Protein AF-A0A1F5S693-F1 (afdb_monome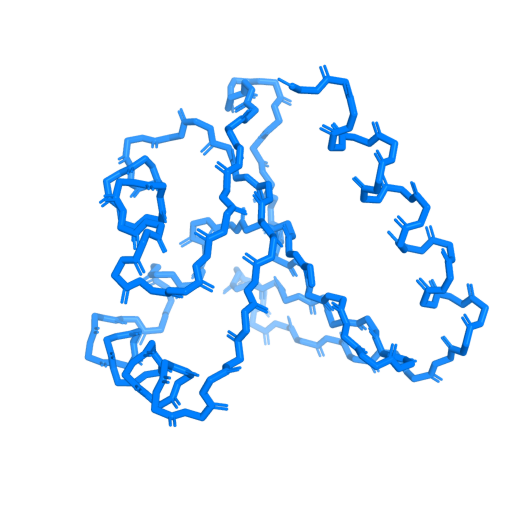r_lite)

Organism: NCBI:txid1797985

Radius of gyration: 13.43 Å; chains: 1; bounding box: 34×30×32 Å

Foldseek 3Di:
DKADAPLCCVQVDDVSVVVVLVVCVVVVPAEEYEYAPDPCCVVPPDVCQVVSNYDYDYDHCVVDRDQWMWDQDDQWIWTGRSVVRDIDIDRHNVVSVVVVVVVVVVVVVD

Secondary structure (DSSP, 8-state):
-EE--THHHHHHHHHHHHHHHHHHHHTT--EEEEEE--HHHIIIIITTTTTTTEEEEEE-TTT---SSEEEEETTEEEEEETTTTEEEEEE-HHHHHHHHHHHHHHHHT-

Structure (mmCIF, N/CA/C/O backbone):
data_AF-A0A1F5S693-F1
#
_entry.id   AF-A0A1F5S693-F1
#
loop_
_atom_site.group_PDB
_atom_site.id
_atom_site.type_symbol
_atom_site.label_atom_id
_atom_site.label_alt_id
_atom_site.label_comp_id
_atom_site.label_asym_id
_atom_site.label_entity_id
_atom_site.label_seq_id
_atom_site.pdbx_PDB_ins_code
_atom_site.Cartn_x
_atom_site.Cartn_y
_atom_site.Cartn_z
_atom_site.occupancy
_atom_site.B_iso_or_equiv
_atom_site.auth_seq_id
_atom_site.auth_comp_id
_atom_site.auth_asym_id
_atom_site.auth_atom_id
_atom_site.pdbx_PDB_model_num
ATOM 1 N N . MET A 1 1 ? -3.173 -5.697 2.435 1.00 96.06 1 MET A N 1
ATOM 2 C CA . MET A 1 1 ? -3.750 -4.719 1.483 1.00 96.06 1 MET A CA 1
ATOM 3 C C . MET A 1 1 ? -2.891 -3.475 1.519 1.00 96.06 1 MET A C 1
ATOM 5 O O . MET A 1 1 ? -2.266 -3.256 2.549 1.00 96.06 1 MET A O 1
ATOM 9 N N . ALA A 1 2 ? -2.819 -2.709 0.436 1.00 96.88 2 ALA A N 1
ATOM 10 C CA . ALA A 1 2 ? -1.931 -1.557 0.364 1.00 96.88 2 ALA A CA 1
ATOM 11 C C . ALA A 1 2 ? -2.522 -0.409 -0.460 1.00 96.88 2 ALA A C 1
ATOM 13 O O . ALA A 1 2 ? -3.052 -0.640 -1.545 1.00 96.88 2 ALA A O 1
ATOM 14 N N . PHE A 1 3 ? -2.363 0.817 0.018 1.00 97.25 3 PHE A N 1
ATOM 15 C CA . PHE A 1 3 ? -2.405 2.023 -0.802 1.00 97.25 3 PHE A CA 1
ATOM 16 C C . PHE A 1 3 ? -0.962 2.371 -1.146 1.00 97.25 3 PHE A C 1
ATOM 18 O O . PHE A 1 3 ? -0.227 2.852 -0.288 1.00 97.25 3 PHE A O 1
ATOM 25 N N . ALA A 1 4 ? -0.531 2.031 -2.358 1.00 94.94 4 ALA A N 1
ATOM 26 C CA . ALA A 1 4 ? 0.864 2.141 -2.764 1.00 94.94 4 ALA A CA 1
ATOM 27 C C . ALA A 1 4 ? 1.199 3.563 -3.215 1.00 94.94 4 ALA A C 1
ATOM 29 O O . ALA A 1 4 ? 0.428 4.181 -3.949 1.00 94.94 4 ALA A O 1
ATOM 30 N N . SER A 1 5 ? 2.378 4.044 -2.826 1.00 94.69 5 SER A N 1
ATOM 31 C CA . SER A 1 5 ? 2.906 5.333 -3.276 1.00 94.69 5 SER A CA 1
ATOM 32 C C . SER A 1 5 ? 4.197 5.146 -4.068 1.00 94.69 5 SER A C 1
ATOM 34 O O . SER A 1 5 ? 4.873 4.119 -3.986 1.00 94.69 5 SER A O 1
ATOM 36 N N . GLU A 1 6 ? 4.574 6.171 -4.823 1.00 92.75 6 GLU A N 1
ATOM 37 C CA . GLU A 1 6 ? 5.881 6.231 -5.479 1.00 92.75 6 GLU A CA 1
ATOM 38 C C . GLU A 1 6 ? 7.047 6.326 -4.487 1.00 92.75 6 GLU A C 1
ATOM 40 O O . GLU A 1 6 ? 8.174 5.938 -4.808 1.00 92.75 6 GLU A O 1
ATOM 45 N N . GLY A 1 7 ? 6.772 6.808 -3.270 1.00 92.00 7 GLY A N 1
ATOM 46 C CA . GLY A 1 7 ? 7.778 7.091 -2.253 1.00 92.00 7 GLY A CA 1
ATOM 47 C C . GLY A 1 7 ? 8.646 5.883 -1.909 1.00 92.00 7 GLY A C 1
ATOM 48 O O . GLY A 1 7 ? 9.854 6.042 -1.764 1.00 92.00 7 GLY A O 1
ATOM 49 N N . PHE A 1 8 ? 8.072 4.676 -1.872 1.00 91.38 8 PHE A N 1
ATOM 50 C CA . PHE A 1 8 ? 8.824 3.457 -1.568 1.00 91.38 8 PHE A CA 1
ATOM 51 C C . PHE A 1 8 ? 9.960 3.215 -2.566 1.00 91.38 8 PHE A C 1
ATOM 53 O O . PHE A 1 8 ? 11.114 3.049 -2.171 1.00 91.38 8 PHE A O 1
ATOM 60 N N . TYR A 1 9 ? 9.652 3.229 -3.866 1.00 89.69 9 TYR A N 1
ATOM 61 C CA . TYR A 1 9 ? 10.653 2.982 -4.905 1.00 89.69 9 TYR A CA 1
ATOM 62 C C . TYR A 1 9 ? 11.675 4.117 -4.994 1.00 89.69 9 TYR A C 1
ATOM 64 O O . TYR A 1 9 ? 12.858 3.847 -5.198 1.00 89.69 9 TYR A O 1
ATOM 72 N N . ASN A 1 10 ? 11.227 5.361 -4.808 1.00 91.19 10 ASN A N 1
ATOM 73 C CA . ASN A 1 10 ? 12.094 6.535 -4.867 1.00 91.19 10 ASN A CA 1
ATOM 74 C C . ASN A 1 10 ? 13.071 6.594 -3.687 1.00 91.19 10 ASN A C 1
ATOM 76 O O . ASN A 1 10 ? 14.225 6.968 -3.875 1.00 91.19 10 ASN A O 1
ATOM 80 N N . LYS A 1 11 ? 12.626 6.225 -2.479 1.00 93.31 11 LYS A N 1
ATOM 81 C CA . LYS A 1 11 ? 13.419 6.380 -1.254 1.00 93.31 11 LYS A CA 1
ATOM 82 C C . LYS A 1 11 ? 14.290 5.171 -0.936 1.00 93.31 11 LYS A C 1
ATOM 84 O O . LYS A 1 11 ? 15.431 5.346 -0.527 1.00 93.31 11 LYS A O 1
ATOM 89 N N . MET A 1 12 ? 13.774 3.957 -1.127 1.00 90.12 12 MET A N 1
ATOM 90 C CA . MET A 1 12 ? 14.490 2.736 -0.734 1.00 90.12 12 MET A CA 1
ATOM 91 C C . MET A 1 12 ? 15.514 2.274 -1.775 1.00 90.12 12 MET A C 1
ATOM 93 O O . MET A 1 12 ? 16.395 1.474 -1.470 1.00 90.12 12 MET A O 1
ATOM 97 N N . GLY A 1 13 ? 15.399 2.756 -3.012 1.00 89.62 13 GLY A N 1
ATOM 98 C CA . GLY A 1 13 ? 16.264 2.340 -4.105 1.00 89.62 13 GLY A CA 1
ATOM 99 C C . GLY A 1 13 ? 15.918 0.958 -4.669 1.00 89.62 13 GLY A C 1
ATOM 100 O O . GLY A 1 13 ? 15.102 0.191 -4.149 1.00 89.62 13 GLY A O 1
ATOM 101 N N . ARG A 1 14 ? 16.535 0.649 -5.813 1.00 88.25 14 ARG A N 1
ATOM 102 C CA . ARG A 1 14 ? 16.198 -0.530 -6.620 1.00 88.25 14 ARG A CA 1
ATOM 103 C C . ARG A 1 14 ? 16.554 -1.847 -5.935 1.00 88.25 14 ARG A C 1
ATOM 105 O O . ARG A 1 14 ? 15.740 -2.765 -5.960 1.00 88.25 14 ARG A O 1
ATOM 112 N N . GLU A 1 15 ? 17.755 -1.937 -5.375 1.00 92.31 15 GLU A N 1
ATOM 113 C CA . GLU A 1 15 ? 18.277 -3.171 -4.783 1.00 92.31 15 GLU A CA 1
ATOM 114 C C . GLU A 1 15 ? 17.399 -3.630 -3.618 1.00 92.31 15 GLU A C 1
ATOM 116 O O . GLU A 1 15 ? 16.876 -4.745 -3.642 1.00 92.31 15 GLU A O 1
ATOM 121 N N . PHE A 1 16 ? 17.123 -2.723 -2.676 1.00 93.06 16 PHE A N 1
ATOM 122 C CA . PHE A 1 16 ? 16.229 -2.997 -1.557 1.00 93.06 16 PHE A CA 1
ATOM 123 C C . PHE A 1 16 ? 14.829 -3.400 -2.029 1.00 93.06 16 PHE A C 1
ATOM 125 O O . PHE A 1 16 ? 14.259 -4.371 -1.531 1.00 93.06 16 PHE A O 1
ATOM 132 N N . ALA A 1 17 ? 14.258 -2.676 -2.998 1.00 90.88 17 ALA A N 1
ATOM 133 C CA . ALA A 1 17 ? 12.920 -2.972 -3.499 1.00 90.88 17 ALA A CA 1
ATOM 134 C C . ALA A 1 17 ? 12.836 -4.368 -4.143 1.00 90.88 17 ALA A C 1
ATOM 136 O O . ALA A 1 17 ? 11.871 -5.098 -3.908 1.00 90.88 17 ALA A O 1
ATOM 137 N N . GLU A 1 18 ? 13.831 -4.756 -4.945 1.00 91.38 18 GLU A N 1
ATOM 138 C CA . GLU A 1 18 ? 13.883 -6.076 -5.583 1.00 91.38 18 GLU A CA 1
ATOM 139 C C . GLU A 1 18 ? 14.063 -7.201 -4.558 1.00 91.38 18 GLU A C 1
ATOM 141 O O . GLU A 1 18 ? 13.363 -8.213 -4.622 1.00 91.38 18 GLU A O 1
ATOM 146 N N . ASP A 1 19 ? 14.952 -7.014 -3.589 1.00 94.25 19 ASP A N 1
ATOM 147 C CA . ASP A 1 19 ? 15.204 -7.961 -2.506 1.00 94.25 19 ASP A CA 1
ATOM 148 C C . ASP A 1 19 ? 13.980 -8.134 -1.581 1.00 94.25 19 ASP A C 1
ATOM 150 O O . ASP A 1 19 ? 13.537 -9.258 -1.322 1.00 94.25 19 ASP A O 1
ATOM 154 N N . TYR A 1 20 ? 13.322 -7.037 -1.190 1.00 93.00 20 TYR A N 1
ATOM 155 C CA . TYR A 1 20 ? 12.048 -7.077 -0.463 1.00 93.00 20 TYR A CA 1
ATOM 156 C C . TYR A 1 20 ? 10.978 -7.881 -1.214 1.00 93.00 20 TYR A C 1
ATOM 158 O O . TYR A 1 20 ? 10.315 -8.743 -0.629 1.00 93.00 20 TYR A O 1
ATOM 166 N N . LEU A 1 21 ? 10.817 -7.638 -2.519 1.00 91.44 21 LEU A N 1
ATOM 167 C CA . LEU A 1 21 ? 9.834 -8.349 -3.335 1.00 91.44 21 LEU A CA 1
ATOM 168 C C . LEU A 1 21 ? 10.160 -9.842 -3.447 1.00 91.44 21 LEU A C 1
ATOM 170 O O . LEU A 1 21 ? 9.253 -10.661 -3.284 1.00 91.44 21 LEU A O 1
ATOM 174 N N . LYS A 1 22 ? 11.434 -10.204 -3.650 1.00 93.06 22 LYS A N 1
ATOM 175 C CA . LYS A 1 22 ? 11.892 -11.603 -3.662 1.00 93.06 22 LYS A CA 1
ATOM 176 C C . LYS A 1 22 ? 11.562 -12.305 -2.350 1.00 93.06 22 LYS A C 1
ATOM 178 O O . LYS A 1 22 ? 10.965 -13.381 -2.370 1.00 93.06 22 LYS A O 1
ATOM 183 N N . ARG A 1 23 ? 11.883 -11.684 -1.208 1.00 95.81 23 ARG A N 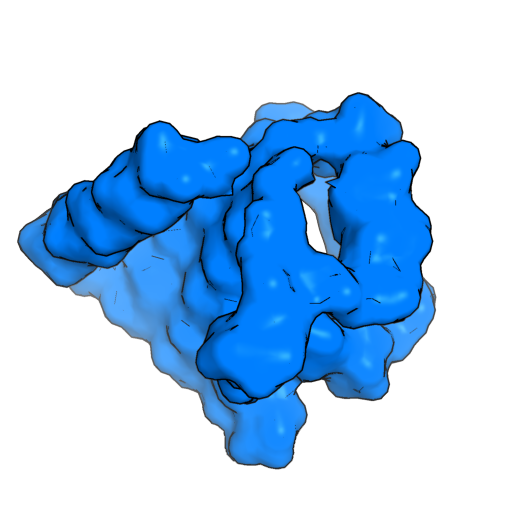1
ATOM 184 C CA . ARG A 1 23 ? 11.535 -12.225 0.113 1.00 95.81 23 ARG A CA 1
ATOM 185 C C . ARG A 1 23 ? 10.032 -12.408 0.274 1.00 95.81 23 ARG A C 1
ATOM 187 O O . ARG A 1 23 ? 9.602 -13.457 0.743 1.00 95.81 23 ARG A O 1
ATOM 194 N N . ARG A 1 24 ? 9.223 -11.420 -0.113 1.00 94.44 24 ARG A N 1
ATOM 195 C CA . ARG A 1 24 ? 7.762 -11.499 0.030 1.00 94.44 24 ARG A CA 1
ATOM 196 C C . ARG A 1 24 ? 7.163 -12.638 -0.797 1.00 94.44 24 ARG A C 1
ATOM 198 O O . ARG A 1 24 ? 6.316 -13.369 -0.290 1.00 94.44 24 ARG A O 1
ATOM 205 N N . VAL A 1 25 ? 7.620 -12.800 -2.041 1.00 93.94 25 VAL A N 1
ATOM 206 C CA . VAL A 1 25 ? 7.186 -13.893 -2.926 1.00 93.94 25 VAL A CA 1
ATOM 207 C C . VAL A 1 25 ? 7.622 -15.246 -2.373 1.00 93.94 25 VAL A C 1
ATOM 209 O O . VAL A 1 25 ? 6.795 -16.143 -2.279 1.00 93.94 25 VAL A O 1
ATOM 212 N N . LYS A 1 26 ? 8.877 -15.375 -1.921 1.00 95.69 26 LYS A N 1
ATOM 213 C CA . LYS A 1 26 ? 9.391 -16.605 -1.293 1.00 95.69 26 LYS A CA 1
ATOM 214 C C . LYS A 1 26 ? 8.561 -17.035 -0.078 1.00 95.69 26 LYS A C 1
ATOM 216 O O . LYS A 1 26 ? 8.387 -18.224 0.147 1.00 95.69 26 LYS A O 1
ATOM 221 N N . ASN A 1 27 ? 8.042 -16.074 0.686 1.00 95.12 27 ASN A N 1
ATOM 222 C CA . ASN A 1 27 ? 7.181 -16.330 1.842 1.00 95.12 27 ASN A CA 1
ATOM 223 C C . ASN A 1 27 ? 5.690 -16.496 1.484 1.00 95.12 27 ASN A C 1
ATOM 225 O O . ASN A 1 27 ? 4.863 -16.558 2.387 1.00 95.12 27 ASN A O 1
ATOM 229 N N . ASN A 1 28 ? 5.327 -16.547 0.195 1.00 94.19 28 ASN A N 1
ATOM 230 C CA . ASN A 1 28 ? 3.947 -16.691 -0.281 1.00 94.19 28 ASN A CA 1
ATOM 231 C C . ASN A 1 28 ? 2.973 -15.672 0.333 1.00 94.19 28 ASN A C 1
ATOM 233 O O . ASN A 1 28 ? 1.855 -16.016 0.705 1.00 94.19 28 ASN A O 1
ATOM 237 N N . ILE A 1 29 ? 3.388 -14.406 0.448 1.00 93.12 29 ILE A N 1
ATOM 238 C CA . ILE A 1 29 ? 2.555 -13.347 1.035 1.00 93.12 29 ILE A CA 1
ATOM 239 C C . ILE A 1 29 ? 1.829 -12.588 -0.091 1.00 93.12 29 ILE A C 1
ATOM 241 O O . ILE A 1 29 ? 2.443 -11.710 -0.724 1.00 93.12 29 ILE A O 1
ATOM 245 N N . PRO A 1 30 ? 0.537 -12.875 -0.356 1.00 93.75 30 PRO A N 1
ATOM 246 C CA . PRO A 1 30 ? -0.215 -12.185 -1.390 1.00 93.75 30 PRO A CA 1
ATOM 247 C C . PRO A 1 30 ? -0.571 -10.758 -0.966 1.00 93.75 30 PRO A C 1
ATOM 249 O O . PRO A 1 30 ? -0.824 -10.474 0.207 1.00 93.75 30 PRO A O 1
ATOM 252 N N . VAL A 1 31 ? -0.633 -9.840 -1.931 1.00 94.19 31 VAL A N 1
ATOM 253 C CA . VAL A 1 31 ? -0.997 -8.438 -1.672 1.00 94.19 31 VAL A CA 1
ATOM 254 C C . VAL A 1 31 ? -2.088 -7.972 -2.625 1.00 94.19 31 VAL A C 1
ATOM 256 O O . VAL A 1 31 ? -1.963 -8.097 -3.838 1.00 94.19 31 VAL A O 1
ATOM 259 N N . ARG A 1 32 ? -3.135 -7.351 -2.079 1.00 96.19 32 ARG A N 1
ATOM 260 C CA . ARG A 1 32 ? -4.044 -6.486 -2.843 1.00 96.19 32 ARG A CA 1
ATOM 261 C C . ARG A 1 32 ? -3.598 -5.038 -2.711 1.00 96.19 32 ARG A C 1
ATOM 263 O O . ARG A 1 32 ? -3.349 -4.613 -1.584 1.00 96.19 32 ARG A O 1
ATOM 270 N N . GLY A 1 33 ? -3.475 -4.313 -3.819 1.00 95.94 33 GLY A N 1
ATOM 271 C CA . GLY A 1 33 ? -2.947 -2.946 -3.818 1.00 95.94 33 GLY A CA 1
ATOM 272 C C . GLY A 1 33 ? -3.733 -1.976 -4.698 1.00 95.94 33 GLY A C 1
ATOM 273 O O . GLY A 1 33 ? -4.064 -2.309 -5.827 1.00 95.94 33 GLY A O 1
ATOM 274 N N . ILE A 1 34 ? -3.997 -0.771 -4.214 1.00 96.94 34 ILE A N 1
ATOM 275 C CA . ILE A 1 34 ? -4.477 0.342 -5.039 1.00 96.94 34 ILE A CA 1
ATOM 276 C C . ILE A 1 34 ? -3.297 1.285 -5.237 1.00 96.94 34 ILE A C 1
ATOM 278 O O . ILE A 1 34 ? -2.620 1.624 -4.267 1.00 96.94 34 ILE A O 1
ATOM 282 N N . ALA A 1 35 ? -3.030 1.674 -6.478 1.00 95.81 35 ALA A N 1
ATOM 283 C CA . ALA A 1 35 ? -1.911 2.544 -6.822 1.00 95.81 35 ALA A CA 1
ATOM 284 C C . ALA A 1 35 ? -2.377 3.665 -7.763 1.00 95.81 35 ALA A C 1
ATOM 286 O O . ALA A 1 35 ? -3.163 3.394 -8.671 1.00 95.81 35 ALA A O 1
ATOM 287 N N . PRO A 1 36 ? -1.903 4.909 -7.605 1.00 95.88 36 PRO A N 1
ATOM 288 C CA . PRO A 1 36 ? -2.092 5.935 -8.622 1.00 95.88 36 PRO A CA 1
ATOM 289 C C . PRO A 1 36 ? -1.562 5.453 -9.981 1.00 95.88 36 PRO A C 1
ATOM 291 O O . PRO A 1 36 ? -0.496 4.842 -10.050 1.00 95.88 36 PRO A O 1
ATOM 294 N N . ALA A 1 37 ? -2.294 5.737 -11.059 1.00 94.06 37 ALA A N 1
ATOM 295 C CA . ALA A 1 37 ? -1.923 5.429 -12.443 1.00 94.06 37 ALA A CA 1
ATOM 296 C C . ALA A 1 37 ? -0.777 6.335 -12.936 1.00 94.06 37 ALA A C 1
ATOM 298 O O . ALA A 1 37 ? -0.940 7.135 -13.860 1.00 94.06 37 ALA A O 1
ATOM 299 N N . THR A 1 38 ? 0.366 6.307 -12.259 1.00 92.50 38 THR A N 1
ATOM 300 C CA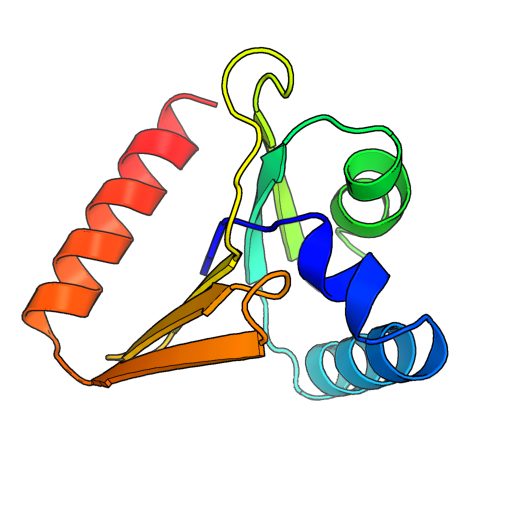 . THR A 1 38 ? 1.595 6.957 -12.717 1.00 92.50 38 THR A CA 1
ATOM 301 C C . THR A 1 38 ? 2.404 5.979 -13.556 1.00 92.50 38 THR A C 1
ATOM 303 O O . THR A 1 38 ? 2.302 4.762 -13.387 1.00 92.50 38 THR A O 1
ATOM 306 N N . GLU A 1 39 ? 3.249 6.490 -14.452 1.00 91.00 39 GLU A N 1
ATOM 307 C CA . GLU A 1 39 ? 4.070 5.628 -15.308 1.00 91.00 39 GLU A CA 1
ATOM 308 C C . GLU A 1 39 ? 4.942 4.665 -14.482 1.00 91.00 39 GLU A C 1
ATOM 310 O O . GLU A 1 39 ? 5.067 3.477 -14.808 1.00 91.00 39 GLU A O 1
ATOM 315 N N . MET A 1 40 ? 5.506 5.149 -13.369 1.00 88.50 40 MET A N 1
ATOM 316 C CA . MET A 1 40 ? 6.352 4.330 -12.509 1.00 88.50 40 MET A CA 1
ATOM 317 C C . MET A 1 40 ? 5.568 3.192 -11.852 1.00 88.50 40 MET A C 1
ATOM 319 O O . MET A 1 40 ? 6.020 2.042 -11.904 1.00 88.50 40 MET A O 1
ATOM 323 N N . LEU A 1 41 ? 4.410 3.473 -11.250 1.00 87.56 41 LEU A N 1
ATOM 324 C CA . LEU A 1 41 ? 3.621 2.448 -10.563 1.00 87.56 41 LEU A CA 1
ATOM 325 C C . LEU A 1 41 ? 2.973 1.481 -11.553 1.00 87.56 41 LEU A C 1
ATOM 327 O O . LEU A 1 41 ? 2.984 0.273 -11.317 1.00 87.56 41 LEU A O 1
ATOM 331 N N . GLU A 1 42 ? 2.540 1.945 -12.720 1.00 87.50 42 GLU A N 1
ATOM 332 C CA . GLU A 1 42 ? 2.083 1.054 -13.788 1.00 87.50 42 GLU A CA 1
ATOM 333 C C . GLU A 1 42 ? 3.174 0.040 -14.174 1.00 87.50 42 GLU A C 1
ATOM 335 O O . GLU A 1 42 ? 2.961 -1.178 -14.173 1.00 87.50 42 GLU A O 1
ATOM 340 N N . LYS A 1 43 ? 4.401 0.518 -14.412 1.00 86.12 43 LYS A N 1
ATOM 341 C CA . LYS A 1 43 ? 5.522 -0.325 -14.849 1.00 86.12 43 LYS A CA 1
ATOM 342 C C . LYS A 1 43 ? 6.073 -1.239 -13.751 1.00 86.12 43 LYS A C 1
ATOM 344 O O . LYS A 1 43 ? 6.421 -2.390 -14.025 1.00 86.12 43 LYS A O 1
ATOM 349 N N . LYS A 1 44 ? 6.228 -0.728 -12.527 1.00 81.38 44 LYS A N 1
ATOM 350 C CA . LYS A 1 44 ? 6.916 -1.421 -11.419 1.00 81.38 44 LYS A CA 1
ATOM 351 C C . LYS A 1 44 ? 5.963 -2.189 -10.510 1.00 81.38 44 LYS A C 1
ATOM 353 O O . LYS A 1 44 ? 6.370 -3.201 -9.933 1.00 81.38 44 LYS A O 1
ATOM 358 N N . PHE A 1 45 ? 4.719 -1.729 -10.388 1.00 78.81 45 PHE A N 1
ATOM 359 C CA . PHE A 1 45 ? 3.749 -2.244 -9.430 1.00 78.81 45 PHE A CA 1
ATOM 360 C C . PHE A 1 45 ? 2.658 -3.090 -10.097 1.00 78.81 45 PHE A C 1
ATOM 362 O O . PHE A 1 45 ? 2.468 -4.224 -9.661 1.00 78.81 45 PHE A O 1
ATOM 369 N N . ILE A 1 46 ? 2.000 -2.584 -11.150 1.00 77.38 46 ILE A N 1
ATOM 370 C CA . ILE A 1 46 ? 0.803 -3.205 -11.756 1.00 77.38 46 ILE A CA 1
ATOM 371 C C . ILE A 1 46 ? 1.169 -4.283 -12.780 1.00 77.38 46 ILE A C 1
ATOM 373 O O . ILE A 1 46 ? 0.735 -5.429 -12.659 1.00 77.38 46 ILE A O 1
ATOM 377 N N . ARG A 1 47 ? 2.046 -3.985 -13.748 1.00 82.56 47 ARG A N 1
ATOM 378 C CA . ARG A 1 47 ? 2.452 -4.960 -14.787 1.00 82.56 47 ARG A CA 1
ATOM 379 C C . ARG A 1 47 ? 3.152 -6.209 -14.241 1.00 82.56 47 ARG A C 1
ATOM 381 O O . ARG A 1 47 ? 3.309 -7.191 -14.956 1.00 82.56 47 ARG A O 1
ATOM 388 N N . ARG A 1 48 ? 3.585 -6.180 -12.978 1.00 79.19 48 ARG A N 1
ATOM 389 C CA . ARG A 1 48 ? 4.272 -7.289 -12.297 1.00 79.19 48 ARG A CA 1
ATOM 390 C C . ARG A 1 48 ? 3.399 -7.999 -11.263 1.00 79.19 48 ARG A C 1
ATOM 392 O O . ARG A 1 48 ? 3.926 -8.731 -10.433 1.00 79.19 48 ARG A O 1
ATOM 399 N N . ASN A 1 49 ? 2.084 -7.792 -11.318 1.00 79.25 49 ASN A N 1
ATOM 400 C CA . ASN A 1 49 ? 1.109 -8.362 -10.391 1.00 79.25 49 ASN A CA 1
ATOM 401 C C . ASN A 1 49 ? 1.313 -9.869 -10.161 1.00 79.25 49 ASN A C 1
ATOM 403 O O . ASN A 1 49 ? 1.617 -10.279 -9.042 1.00 79.25 49 ASN A O 1
ATOM 407 N N . ILE A 1 50 ? 1.266 -10.676 -11.225 1.00 75.38 50 ILE A N 1
ATOM 408 C CA . ILE A 1 50 ? 1.402 -12.141 -11.135 1.00 75.38 50 ILE A CA 1
ATOM 409 C C . ILE A 1 50 ? 2.772 -12.534 -10.564 1.00 75.38 50 ILE A C 1
ATOM 411 O O . ILE A 1 50 ? 2.849 -13.276 -9.588 1.00 75.38 50 ILE A O 1
ATOM 415 N N . ALA A 1 51 ? 3.851 -11.970 -11.117 1.00 78.56 51 ALA A N 1
ATOM 416 C CA . ALA A 1 51 ? 5.222 -12.273 -10.700 1.00 78.56 51 ALA A CA 1
ATOM 417 C C . ALA A 1 51 ? 5.504 -11.910 -9.232 1.00 78.56 51 ALA A C 1
ATOM 419 O O . ALA A 1 51 ? 6.376 -12.498 -8.599 1.00 78.56 51 ALA A O 1
ATOM 420 N N . HIS A 1 52 ? 4.782 -10.933 -8.685 1.00 84.88 52 HIS A N 1
ATOM 421 C CA . HIS A 1 52 ? 4.942 -10.477 -7.311 1.00 84.88 52 HIS A CA 1
ATOM 422 C C . HIS A 1 52 ? 3.816 -10.963 -6.384 1.00 84.88 52 HIS A C 1
ATOM 424 O O . HIS A 1 52 ? 3.633 -10.359 -5.326 1.00 84.88 52 HIS A O 1
ATOM 430 N N . LEU A 1 53 ? 3.050 -12.002 -6.744 1.00 87.12 53 LEU A N 1
ATOM 431 C CA . LEU A 1 53 ? 1.906 -12.493 -5.955 1.00 87.12 53 LEU A CA 1
ATOM 432 C C . LEU A 1 53 ? 1.000 -11.338 -5.496 1.00 87.12 53 LEU A C 1
ATOM 434 O O . LEU A 1 53 ? 0.779 -11.105 -4.305 1.00 87.12 53 LEU A O 1
ATOM 438 N N . ARG A 1 54 ? 0.577 -10.511 -6.447 1.00 90.06 54 ARG A N 1
ATOM 439 C CA . ARG A 1 54 ? -0.167 -9.283 -6.188 1.00 90.06 54 ARG A CA 1
ATOM 440 C C . ARG A 1 54 ? -1.345 -9.156 -7.139 1.00 90.06 54 ARG A C 1
ATOM 442 O O . ARG A 1 54 ? -1.233 -9.459 -8.319 1.00 90.06 54 ARG A O 1
ATOM 449 N N . THR A 1 55 ? -2.433 -8.596 -6.629 1.00 93.06 55 THR A N 1
ATOM 450 C CA . THR A 1 55 ? -3.541 -8.079 -7.433 1.00 93.06 55 THR A CA 1
ATOM 451 C C . THR A 1 55 ? -3.621 -6.582 -7.188 1.00 93.06 55 THR A C 1
ATOM 453 O O . THR A 1 55 ? -3.922 -6.161 -6.071 1.00 93.06 55 THR A O 1
ATOM 456 N N . ALA A 1 56 ? -3.324 -5.768 -8.198 1.00 92.31 56 ALA A N 1
ATOM 457 C CA . ALA A 1 56 ? -3.381 -4.316 -8.077 1.00 92.31 56 ALA A CA 1
ATOM 458 C C . ALA A 1 56 ? -4.352 -3.682 -9.070 1.00 92.31 56 ALA A C 1
ATOM 460 O O . ALA A 1 56 ? -4.407 -4.119 -10.218 1.00 92.31 56 ALA A O 1
ATOM 461 N N . LYS A 1 57 ? -5.065 -2.648 -8.615 1.00 93.94 57 LYS A N 1
ATOM 462 C CA . LYS A 1 57 ? -5.895 -1.761 -9.440 1.00 93.94 57 LYS A CA 1
ATOM 463 C C . LYS A 1 57 ? -5.287 -0.363 -9.460 1.00 93.94 57 LYS A C 1
ATOM 465 O O . LYS A 1 57 ? -4.710 0.067 -8.455 1.00 93.94 57 LYS A O 1
ATOM 470 N N . SER A 1 58 ? -5.423 0.334 -10.582 1.00 94.19 58 SER A N 1
ATOM 471 C CA . SER A 1 58 ? -5.023 1.732 -10.692 1.00 94.19 58 SER A CA 1
ATOM 472 C C . SER A 1 58 ? -6.172 2.688 -10.376 1.00 94.19 58 SER A C 1
ATOM 474 O O . SER A 1 58 ? -7.340 2.358 -10.553 1.00 94.19 58 SER A O 1
ATOM 476 N N . ILE A 1 59 ? -5.828 3.882 -9.894 1.00 95.25 59 ILE A N 1
ATOM 477 C CA . ILE A 1 59 ? -6.746 5.012 -9.700 1.00 95.25 59 ILE A CA 1
ATOM 478 C C . ILE A 1 59 ? -6.205 6.246 -10.430 1.00 95.25 59 ILE A C 1
ATOM 480 O O . ILE A 1 59 ? -4.997 6.362 -10.636 1.00 95.25 59 ILE A O 1
ATOM 484 N N . ASN A 1 60 ? -7.079 7.172 -10.837 1.00 94.50 60 ASN A N 1
ATOM 485 C CA . ASN A 1 60 ? -6.682 8.390 -11.547 1.00 94.50 60 ASN A CA 1
ATOM 486 C C . ASN A 1 60 ? -5.633 9.189 -10.749 1.00 94.50 60 ASN A C 1
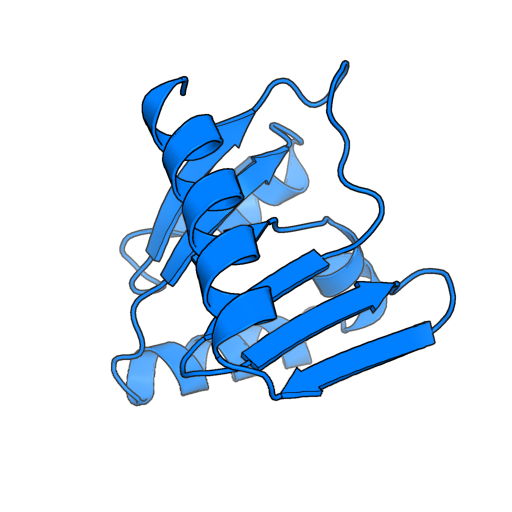ATOM 488 O O . ASN A 1 60 ? -5.946 9.797 -9.727 1.00 94.50 60 ASN A O 1
ATOM 492 N N . SER A 1 61 ? -4.399 9.221 -11.253 1.00 92.94 61 SER A N 1
ATOM 493 C CA . SER A 1 61 ? -3.251 9.857 -10.598 1.00 92.94 61 SER A CA 1
ATOM 494 C C . SER A 1 61 ? -3.297 11.385 -10.603 1.00 92.94 61 SER A C 1
ATOM 496 O O . SER A 1 61 ? -2.635 12.001 -9.775 1.00 92.94 61 SER A O 1
ATOM 498 N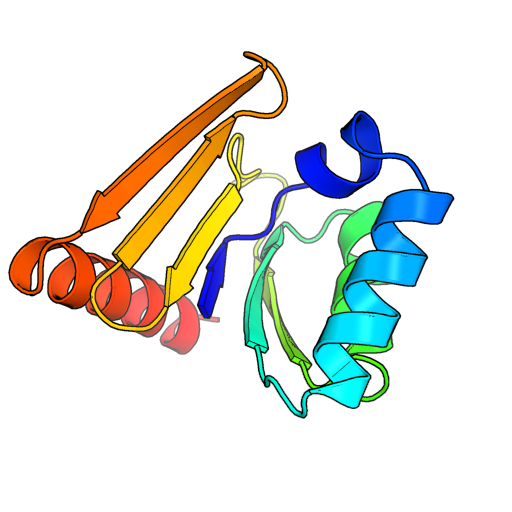 N . ARG A 1 62 ? -4.086 12.018 -11.485 1.00 91.56 62 ARG A N 1
ATOM 499 C CA . ARG A 1 62 ? -4.261 13.482 -11.485 1.00 91.56 62 ARG A CA 1
ATOM 500 C C . ARG A 1 62 ? -5.109 13.950 -10.307 1.00 91.56 62 ARG A C 1
ATOM 502 O O . ARG A 1 62 ? -4.883 15.038 -9.797 1.00 91.56 62 ARG A O 1
ATOM 509 N N . GLN A 1 63 ? -6.075 13.133 -9.894 1.00 91.81 63 GLN A N 1
ATOM 510 C CA . GLN A 1 63 ? -6.960 13.439 -8.771 1.00 91.81 63 GLN A CA 1
ATOM 511 C C . GLN A 1 63 ? -6.463 12.821 -7.459 1.00 91.81 63 GLN A C 1
ATOM 513 O O . GLN A 1 63 ? -6.592 13.427 -6.399 1.00 91.81 63 GLN A O 1
ATOM 518 N N . TYR A 1 64 ? -5.879 11.624 -7.529 1.00 91.44 64 TYR A N 1
ATOM 519 C CA . TYR A 1 64 ? -5.510 10.822 -6.369 1.00 91.44 64 TYR A CA 1
ATOM 520 C C . TYR A 1 64 ? -4.057 10.361 -6.476 1.00 91.44 64 TYR A C 1
ATOM 522 O O . TYR A 1 64 ? -3.773 9.208 -6.797 1.00 91.44 64 TYR A O 1
ATOM 530 N N . ASN A 1 65 ? -3.126 11.272 -6.197 1.00 92.62 65 ASN A N 1
ATOM 531 C CA . ASN A 1 65 ? -1.711 10.944 -6.055 1.00 92.62 65 ASN A CA 1
ATOM 532 C C . ASN A 1 65 ? -1.373 10.746 -4.570 1.00 92.62 65 ASN A C 1
ATOM 534 O O . ASN A 1 65 ? -1.252 11.721 -3.830 1.00 92.62 65 ASN A O 1
ATOM 538 N N . PHE A 1 66 ? -1.283 9.494 -4.117 1.00 95.38 66 PHE A N 1
ATOM 539 C CA . PHE A 1 66 ? -1.118 9.180 -2.695 1.00 95.38 66 PHE A CA 1
ATOM 540 C C . PHE A 1 66 ? 0.225 9.706 -2.151 1.00 95.38 66 PHE A C 1
ATOM 542 O O . PHE A 1 66 ? 1.278 9.269 -2.620 1.00 95.38 66 PHE A O 1
ATOM 549 N N . PRO A 1 67 ? 0.215 10.610 -1.149 1.00 93.75 67 PRO A N 1
ATOM 550 C CA . PRO A 1 67 ? 1.442 11.200 -0.608 1.00 93.75 67 PRO A CA 1
ATOM 551 C C . PRO A 1 67 ? 2.183 10.267 0.358 1.00 93.75 67 PRO A C 1
ATOM 553 O O . PRO A 1 67 ? 3.375 10.451 0.595 1.00 93.75 67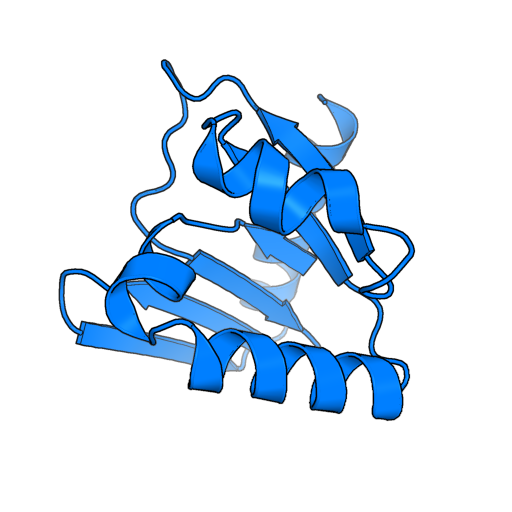 PRO A O 1
ATOM 556 N N . ILE A 1 68 ? 1.485 9.270 0.904 1.00 96.44 68 ILE A N 1
ATOM 557 C CA . ILE A 1 68 ? 2.020 8.264 1.820 1.00 96.44 68 ILE A CA 1
ATOM 558 C C . ILE A 1 68 ? 1.614 6.871 1.352 1.00 96.44 68 ILE A C 1
ATOM 560 O O . ILE A 1 68 ? 0.611 6.704 0.655 1.00 96.44 68 ILE A O 1
ATOM 564 N N . GLU A 1 69 ? 2.377 5.866 1.763 1.00 96.62 69 GLU A N 1
ATOM 565 C CA . GLU A 1 69 ? 1.984 4.471 1.601 1.00 96.62 69 GLU A CA 1
ATOM 566 C C . GLU A 1 69 ? 1.274 3.974 2.857 1.00 96.62 69 GLU A C 1
ATOM 568 O O . GLU A 1 69 ? 1.722 4.230 3.974 1.00 96.62 69 GLU A O 1
ATOM 573 N N . VAL A 1 70 ? 0.177 3.238 2.676 1.00 98.19 70 VAL A N 1
ATOM 574 C CA . VAL A 1 70 ? -0.551 2.628 3.791 1.00 98.19 70 VAL A CA 1
ATOM 575 C C . VAL A 1 70 ? -0.654 1.129 3.581 1.00 98.19 70 VAL A C 1
ATOM 577 O O . VAL A 1 70 ? -1.232 0.678 2.596 1.00 98.19 70 VAL A O 1
ATOM 580 N N . ASN A 1 71 ? -0.134 0.350 4.526 1.00 97.81 71 ASN A N 1
ATOM 581 C CA . ASN A 1 71 ? -0.139 -1.108 4.496 1.00 97.81 71 ASN A CA 1
ATOM 582 C C . ASN A 1 71 ? -1.021 -1.660 5.620 1.00 97.81 71 ASN A C 1
ATOM 584 O O . ASN A 1 71 ? -0.796 -1.394 6.796 1.00 97.81 71 ASN A O 1
ATOM 588 N N . ILE A 1 72 ? -2.014 -2.469 5.257 1.00 98.31 72 ILE A N 1
ATOM 589 C CA . ILE A 1 72 ? -2.996 -3.053 6.179 1.00 98.31 72 ILE A CA 1
ATOM 590 C C . ILE A 1 72 ? -2.787 -4.569 6.218 1.00 98.31 72 ILE A C 1
ATOM 592 O O . ILE A 1 72 ? -2.946 -5.251 5.194 1.00 98.31 72 ILE A O 1
ATOM 596 N N . TYR A 1 73 ? -2.432 -5.102 7.385 1.00 97.06 73 TYR A N 1
ATOM 597 C CA . TYR A 1 73 ? -2.083 -6.513 7.590 1.00 97.06 73 TYR A CA 1
ATOM 598 C C . TYR A 1 73 ? -2.358 -6.932 9.035 1.00 97.06 73 TYR A C 1
ATOM 600 O O . TYR A 1 73 ? -2.259 -6.106 9.932 1.00 97.06 73 TYR A O 1
ATOM 608 N N . ALA A 1 74 ? -2.708 -8.204 9.270 1.00 95.88 74 ALA A N 1
ATOM 609 C CA . ALA A 1 74 ? -3.110 -8.691 10.599 1.00 95.88 74 ALA A CA 1
ATOM 610 C C . ALA A 1 74 ? -4.068 -7.695 11.302 1.00 95.88 74 ALA A C 1
ATOM 612 O O . ALA A 1 74 ? -5.006 -7.220 10.658 1.00 95.88 74 ALA A O 1
ATOM 613 N N . ASN A 1 75 ? -3.787 -7.337 12.554 1.00 97.69 75 ASN A N 1
ATOM 614 C CA . ASN A 1 75 ? -4.448 -6.301 13.353 1.00 97.69 75 ASN A CA 1
ATOM 615 C C . ASN A 1 75 ? -3.748 -4.923 13.286 1.00 97.69 75 ASN A C 1
ATOM 617 O O . ASN A 1 75 ? -3.900 -4.093 14.180 1.00 97.69 75 ASN A O 1
ATOM 621 N N . LYS A 1 76 ? -2.936 -4.676 12.249 1.00 98.50 76 LYS A N 1
ATOM 622 C CA . LYS A 1 76 ? -2.067 -3.498 12.127 1.00 98.50 76 LYS A CA 1
ATOM 623 C C . LYS A 1 76 ? -2.362 -2.663 10.885 1.00 98.50 76 LYS A C 1
ATOM 625 O O . LYS A 1 76 ? -2.718 -3.187 9.824 1.00 98.50 76 LYS A O 1
ATOM 630 N N . ALA A 1 77 ? -2.187 -1.356 11.016 1.00 98.38 77 ALA A N 1
ATOM 631 C CA . ALA A 1 77 ? -2.133 -0.419 9.902 1.00 98.38 77 ALA A CA 1
ATOM 632 C C . ALA A 1 77 ? -0.818 0.362 9.988 1.00 98.38 77 ALA A C 1
ATOM 634 O O . ALA A 1 77 ? -0.546 1.015 10.993 1.00 98.38 77 ALA A O 1
ATOM 635 N N . ALA A 1 78 ? 0.002 0.259 8.946 1.00 98.31 78 ALA A N 1
ATOM 636 C CA . ALA A 1 78 ? 1.253 0.990 8.818 1.00 98.31 78 ALA A CA 1
ATOM 637 C C . ALA A 1 78 ? 1.075 2.159 7.850 1.00 98.31 78 ALA A C 1
ATOM 639 O O . ALA A 1 78 ? 0.571 1.963 6.746 1.00 98.31 78 ALA A O 1
ATOM 640 N N . PHE A 1 79 ? 1.517 3.341 8.255 1.00 98.31 79 PHE A N 1
ATOM 641 C CA . PHE A 1 79 ? 1.506 4.582 7.494 1.00 98.31 79 PHE A CA 1
ATOM 642 C C . PHE A 1 79 ? 2.954 5.016 7.293 1.00 98.31 79 PHE A C 1
ATOM 644 O O . PHE A 1 79 ? 3.681 5.215 8.265 1.00 98.31 79 PHE A O 1
ATOM 651 N N . MET A 1 80 ? 3.375 5.142 6.040 1.00 97.69 80 MET A N 1
ATOM 652 C CA . MET A 1 80 ? 4.759 5.425 5.671 1.00 97.69 80 MET A CA 1
ATOM 653 C C . MET A 1 80 ? 4.815 6.714 4.854 1.00 97.69 80 MET A C 1
ATOM 655 O O . MET A 1 80 ? 4.418 6.731 3.684 1.00 97.69 80 MET A O 1
ATOM 659 N N . SER A 1 81 ? 5.329 7.786 5.456 1.00 96.88 81 SER A N 1
ATOM 660 C CA . SER A 1 81 ? 5.701 9.005 4.739 1.00 96.88 81 SER A CA 1
ATOM 661 C C . SER A 1 81 ? 7.180 8.950 4.379 1.00 96.88 81 SER A C 1
ATOM 663 O O . SER A 1 81 ? 8.056 9.231 5.191 1.00 96.88 81 SER A O 1
ATOM 665 N N . PHE A 1 82 ? 7.474 8.590 3.131 1.00 94.38 82 PHE A N 1
ATOM 666 C CA . PHE A 1 82 ? 8.855 8.522 2.642 1.00 94.38 82 PHE A CA 1
ATOM 667 C C . PHE A 1 82 ? 9.500 9.898 2.457 1.00 94.38 82 PHE A C 1
ATOM 669 O O . PHE A 1 82 ? 10.725 9.997 2.467 1.00 94.38 82 PHE A O 1
ATOM 676 N N . ARG A 1 83 ? 8.686 10.946 2.270 1.00 92.88 83 ARG A N 1
ATOM 677 C CA . ARG A 1 83 ? 9.165 12.330 2.182 1.00 92.88 83 ARG A CA 1
ATOM 678 C C . ARG A 1 83 ? 9.657 12.821 3.538 1.00 92.88 83 ARG A C 1
ATOM 680 O O . ARG A 1 83 ? 10.727 13.410 3.598 1.00 92.88 83 ARG A O 1
ATOM 687 N N . ASP A 1 84 ? 8.883 12.546 4.583 1.00 95.38 84 ASP A N 1
ATOM 688 C CA . ASP A 1 84 ? 9.166 13.014 5.944 1.00 95.38 84 ASP A CA 1
ATOM 689 C C . ASP A 1 84 ? 10.028 12.019 6.737 1.00 95.38 84 ASP A C 1
ATOM 691 O O . ASP A 1 84 ? 10.302 12.241 7.910 1.00 95.38 84 ASP A O 1
ATOM 695 N N . GLU A 1 85 ? 10.412 10.899 6.113 1.00 94.62 85 GLU A N 1
ATOM 696 C CA . GLU A 1 85 ? 11.133 9.784 6.745 1.00 94.62 85 GLU A CA 1
ATOM 697 C C . GLU A 1 85 ? 10.435 9.244 8.006 1.00 94.62 85 GLU A C 1
ATOM 699 O O . GLU A 1 85 ? 11.066 8.748 8.937 1.00 94.62 85 GLU A O 1
ATOM 704 N N . LEU A 1 86 ? 9.101 9.303 8.015 1.00 96.50 86 LEU A N 1
ATOM 705 C CA . LEU A 1 86 ? 8.269 8.934 9.152 1.00 96.50 86 LEU A CA 1
ATOM 706 C C . LEU A 1 86 ? 7.497 7.643 8.869 1.00 96.50 86 LEU A C 1
ATOM 708 O O . LEU A 1 86 ? 6.824 7.506 7.843 1.00 96.50 86 LEU A O 1
ATOM 712 N N . GLY A 1 87 ? 7.542 6.718 9.825 1.00 97.31 87 GLY A N 1
ATOM 713 C CA . GLY A 1 87 ? 6.715 5.517 9.848 1.00 97.31 87 GLY A CA 1
ATOM 714 C C . GLY A 1 87 ? 5.895 5.449 11.130 1.00 97.31 87 GLY A C 1
ATOM 715 O O . GLY A 1 87 ? 6.436 5.600 12.222 1.00 97.31 87 GLY A O 1
ATOM 716 N N . LEU A 1 88 ? 4.597 5.187 11.000 1.00 98.06 88 LEU A N 1
ATOM 717 C CA . LEU A 1 88 ? 3.697 4.931 12.119 1.00 98.06 88 LEU A CA 1
ATOM 718 C C . LEU A 1 88 ? 3.027 3.577 11.916 1.00 98.06 88 LEU A C 1
ATOM 720 O O . LEU A 1 88 ? 2.386 3.350 10.894 1.00 98.06 88 LEU A O 1
ATOM 724 N N . ILE A 1 89 ? 3.140 2.687 12.899 1.00 98.44 89 ILE A N 1
ATOM 725 C CA . ILE A 1 89 ? 2.414 1.415 12.911 1.00 98.44 89 ILE A CA 1
ATOM 726 C C . ILE A 1 89 ? 1.461 1.439 14.093 1.00 98.44 89 ILE A C 1
ATOM 728 O O . ILE A 1 89 ? 1.884 1.577 15.236 1.00 98.44 89 ILE A O 1
ATOM 732 N N . ILE A 1 90 ? 0.174 1.289 13.802 1.00 98.50 90 ILE A N 1
ATOM 733 C CA . ILE A 1 90 ? -0.876 1.213 14.811 1.00 98.50 90 ILE A CA 1
ATOM 734 C C . ILE A 1 90 ? -1.342 -0.235 14.897 1.00 98.50 90 ILE A C 1
ATOM 736 O O . ILE A 1 90 ? -1.807 -0.794 13.903 1.00 98.50 90 ILE A O 1
ATOM 740 N N . GLU A 1 91 ? -1.224 -0.829 16.081 1.00 98.56 91 GLU A N 1
ATOM 741 C CA . GLU A 1 91 ? -1.790 -2.135 16.412 1.00 98.56 91 GLU A CA 1
ATOM 742 C C . GLU A 1 91 ? -3.113 -1.944 17.157 1.00 98.56 91 GLU A C 1
ATOM 744 O O . GLU A 1 91 ? -3.135 -1.521 18.309 1.00 98.56 91 GLU A O 1
ATOM 749 N N . SER A 1 92 ? -4.225 -2.187 16.466 1.00 98.44 92 SER A N 1
ATOM 750 C CA . SER A 1 92 ? -5.579 -2.007 16.993 1.00 98.44 92 SER A CA 1
ATOM 751 C C . SER A 1 92 ? -6.577 -2.672 16.053 1.00 98.44 92 SER A C 1
ATOM 753 O O . SER A 1 92 ? -6.622 -2.345 14.864 1.00 98.44 92 SER A O 1
ATOM 755 N N . ASP A 1 93 ? -7.405 -3.571 16.586 1.00 98.38 93 ASP A N 1
ATOM 756 C CA . ASP A 1 93 ? -8.403 -4.291 15.791 1.00 98.38 93 ASP A CA 1
ATOM 757 C C . ASP A 1 93 ? -9.445 -3.347 15.175 1.00 98.38 93 ASP A C 1
ATOM 759 O O . ASP A 1 93 ? -9.756 -3.467 13.990 1.00 98.38 93 ASP A O 1
ATOM 763 N N . GLU A 1 94 ? -9.926 -2.352 15.927 1.00 98.50 94 GLU A N 1
ATOM 764 C CA . GLU A 1 94 ? -10.942 -1.405 15.445 1.00 98.50 94 GLU A CA 1
ATOM 765 C C . GLU A 1 94 ? -10.398 -0.465 14.362 1.00 98.50 94 GLU A C 1
ATOM 767 O O . GLU A 1 94 ? -11.030 -0.279 13.317 1.00 98.50 94 GLU A O 1
ATOM 772 N N . ILE A 1 95 ? -9.185 0.070 14.546 1.00 98.19 95 ILE A N 1
ATOM 773 C CA . ILE A 1 95 ? -8.551 0.906 13.516 1.00 98.19 95 ILE A CA 1
ATOM 774 C C . ILE A 1 95 ? -8.253 0.063 12.275 1.00 98.19 95 ILE A C 1
ATOM 776 O O . ILE A 1 95 ? -8.533 0.490 11.153 1.00 98.19 95 ILE A O 1
ATOM 780 N N . ASN A 1 96 ? -7.735 -1.155 12.453 1.00 97.94 96 ASN A N 1
ATOM 781 C CA . ASN A 1 96 ? -7.491 -2.064 11.342 1.00 97.94 96 ASN A CA 1
ATOM 782 C C . ASN A 1 96 ? -8.786 -2.352 10.570 1.00 97.94 96 ASN A C 1
ATOM 784 O O . ASN A 1 96 ? -8.805 -2.201 9.349 1.00 97.94 96 ASN A O 1
ATOM 788 N N . LYS A 1 97 ? -9.875 -2.693 11.265 1.00 98.31 97 LYS A N 1
ATOM 789 C CA . LYS A 1 97 ? -11.190 -2.962 10.673 1.00 98.31 97 LYS A CA 1
ATOM 790 C C . LYS A 1 97 ? -11.699 -1.778 9.853 1.00 98.31 97 LYS A C 1
ATOM 792 O O . LYS A 1 97 ? -12.086 -1.975 8.700 1.00 98.31 97 LYS A O 1
ATOM 797 N N . MET A 1 98 ? -11.620 -0.559 10.388 1.00 98.56 98 MET A N 1
ATOM 798 C CA . MET A 1 98 ? -12.005 0.648 9.652 1.00 98.56 98 MET A CA 1
ATOM 799 C C . MET A 1 98 ? -11.149 0.847 8.392 1.00 98.56 98 MET A C 1
ATOM 801 O O . MET A 1 98 ? -11.681 1.048 7.300 1.00 98.56 98 MET A O 1
ATOM 805 N N . MET A 1 99 ? -9.825 0.702 8.496 1.00 98.38 99 MET A N 1
ATOM 806 C CA . MET A 1 99 ? -8.930 0.832 7.340 1.00 98.38 99 MET A CA 1
ATOM 807 C C . MET A 1 99 ? -9.205 -0.225 6.262 1.00 98.38 99 MET A C 1
ATOM 809 O O . MET A 1 99 ? -9.141 0.080 5.068 1.00 98.38 99 MET A O 1
ATOM 813 N N . ARG A 1 100 ? -9.561 -1.456 6.655 1.00 98.25 100 ARG A N 1
ATOM 814 C CA . ARG A 1 100 ? -10.013 -2.494 5.714 1.00 98.25 100 ARG A CA 1
ATOM 815 C C . ARG A 1 100 ? -11.300 -2.089 5.008 1.00 98.25 100 ARG A C 1
ATOM 817 O O . ARG A 1 100 ? -11.387 -2.267 3.799 1.00 98.25 100 ARG A O 1
ATOM 824 N N . MET A 1 101 ? -12.272 -1.528 5.728 1.00 98.44 101 MET A N 1
ATOM 825 C CA . MET A 1 101 ? -13.524 -1.055 5.129 1.00 98.44 101 MET A CA 1
ATOM 826 C C . MET A 1 101 ? -13.278 0.049 4.096 1.00 98.44 101 MET A C 1
ATOM 828 O O . MET A 1 101 ? -13.815 -0.035 2.993 1.00 98.44 101 MET A O 1
ATOM 832 N N . ILE A 1 102 ? -12.415 1.024 4.405 1.00 98.19 102 ILE A N 1
ATOM 833 C CA . ILE A 1 102 ? -12.014 2.079 3.459 1.00 98.19 102 ILE A CA 1
ATOM 834 C C . ILE A 1 102 ? -11.370 1.463 2.210 1.00 98.19 102 ILE A C 1
ATOM 836 O O . ILE A 1 102 ? -11.752 1.793 1.086 1.00 98.19 102 ILE A O 1
ATOM 840 N N . PHE A 1 103 ? -10.428 0.532 2.393 1.00 98.25 103 PHE A N 1
ATOM 841 C CA . PHE A 1 103 ? -9.780 -0.158 1.278 1.00 98.25 103 PHE A CA 1
ATOM 842 C C . PHE A 1 103 ? -10.782 -0.915 0.404 1.00 98.25 103 PHE A C 1
ATOM 844 O O . PHE A 1 103 ? -10.748 -0.773 -0.814 1.00 98.25 103 PHE A O 1
ATOM 851 N N . GLU A 1 104 ? -11.683 -1.701 0.997 1.00 98.25 104 GLU A N 1
ATOM 852 C CA . GLU A 1 104 ? -12.669 -2.476 0.238 1.00 98.25 104 GLU A CA 1
ATOM 853 C C . GLU A 1 104 ? -13.684 -1.590 -0.483 1.00 98.25 104 GLU A C 1
ATOM 855 O O . GLU A 1 104 ? -14.072 -1.908 -1.607 1.00 98.25 104 GLU A O 1
ATOM 860 N N . TYR A 1 105 ? -14.096 -0.478 0.131 1.00 98.00 105 TYR A N 1
ATOM 861 C CA . TYR A 1 105 ? -14.975 0.493 -0.513 1.00 98.00 105 TYR A CA 1
ATOM 862 C C . TYR A 1 105 ? -14.323 1.053 -1.782 1.00 98.00 105 TYR A C 1
ATOM 864 O O . TYR A 1 105 ? -14.886 0.926 -2.870 1.00 98.00 105 TYR A O 1
ATOM 872 N N . MET A 1 106 ? -13.090 1.560 -1.665 1.00 96.75 106 MET A N 1
ATOM 873 C CA . MET A 1 106 ? -12.334 2.065 -2.815 1.00 96.75 106 MET A CA 1
ATOM 874 C C . MET A 1 106 ? -12.042 0.968 -3.844 1.00 96.75 106 MET A C 1
ATOM 876 O O . MET A 1 106 ? -12.114 1.198 -5.046 1.00 96.75 106 MET A O 1
ATOM 880 N N . TRP A 1 107 ? -11.733 -0.249 -3.398 1.00 97.00 107 TRP A N 1
ATOM 881 C CA . TRP A 1 107 ? -11.440 -1.369 -4.289 1.00 97.00 107 TRP A CA 1
ATOM 882 C C . TRP A 1 107 ? -12.630 -1.768 -5.164 1.00 97.00 107 TRP A C 1
ATOM 884 O O . TRP A 1 107 ? -12.429 -2.201 -6.300 1.00 97.00 107 TRP A O 1
ATOM 894 N N . LYS A 1 108 ? -13.854 -1.687 -4.629 1.00 96.81 108 LYS A N 1
ATOM 895 C CA . LYS A 1 108 ? -15.087 -2.031 -5.350 1.00 96.81 108 LYS A CA 1
ATOM 896 C C . LYS A 1 108 ? -15.505 -0.956 -6.352 1.00 96.81 108 LYS A C 1
ATOM 898 O O . LYS A 1 108 ? -16.174 -1.294 -7.319 1.00 96.81 108 LYS A O 1
ATOM 903 N N . SER A 1 109 ? -15.120 0.301 -6.127 1.00 93.25 109 SER A N 1
ATOM 904 C CA . SER A 1 109 ? -15.408 1.413 -7.043 1.00 93.25 109 SER A CA 1
ATOM 905 C C . SER A 1 109 ? -14.442 1.526 -8.231 1.00 93.25 109 SER A C 1
ATOM 907 O O . SER A 1 109 ? -14.659 2.367 -9.098 1.00 93.25 109 SER A O 1
ATOM 909 N N . LEU A 1 110 ? -13.369 0.729 -8.244 1.00 91.56 110 LEU A N 1
ATOM 910 C CA . LEU A 1 110 ? -12.358 0.657 -9.309 1.00 91.56 110 LEU A CA 1
ATOM 911 C C . LEU A 1 110 ? -12.556 -0.597 -10.159 1.00 91.56 110 LEU A C 1
ATOM 913 O O . LEU A 1 110 ? -12.184 -0.575 -11.345 1.00 91.56 110 LEU A O 1
#

pLDDT: mean 93.5, std 5.15, range [75.38, 98.56]

Sequence (110 aa):
MAFASEGFYNKMGREFAEDYLKRRVKNNIPVRGIAPATEMLEKKFIRRNIAHLRTAKSINSRQYNFPIEVNIYANKAAFMSFRDELGLIIESDEINKMMRMIFEYMWKSL